Protein AF-A0A4U9W7X6-F1 (afdb_monomer)

Organism: Serratia fonticola (NCBI:txid47917)

Radius of gyration: 13.62 Å; Cα contacts (8 Å, |Δi|>4): 144; chains: 1; bounding box: 32×28×34 Å

Foldseek 3Di:
DPLVVVCVPPVCPPQLVSLLVLLLQQPVWDPPDPGSHDLVSSQVSLVVSCVSPVQELRSLQSNLVSCVVVVVPVVSLVSLVSNLVHDDDPPCNVVSVVSVVVSVVSNVVD

Solvent-accessible surface area (backbone atoms only — not comparable to full-atom values): 5840 Å² total; per-residue (Å²): 120,75,69,76,58,54,55,76,79,49,70,59,57,75,61,16,46,65,34,29,54,50,14,46,46,14,62,75,33,64,52,70,96,86,29,70,36,35,61,69,59,12,51,54,28,21,52,50,8,27,71,66,23,74,57,34,41,63,26,24,34,52,42,11,51,49,30,37,76,73,66,40,46,73,64,9,49,54,27,34,53,46,19,70,68,26,78,87,54,90,97,38,60,72,58,52,52,53,50,50,51,52,45,50,56,54,61,77,70,108

Sequence (110 aa):
MKLELAIKLDDKALDGSAYTSLGALYYQVPGWPIGFGDDKQAERLLKQALQINPTGIDPNYFYGDFLIDQGHKAQGKLYLQKALAAPARPGRELADKGRHQDIQQRLDKL

pLDDT: mean 83.26, std 15.97, range [46.94, 98.19]

Secondary structure (DSSP, 8-state):
-HHHHHTTT-TTTTTTHHHHHHHHHHHHS--TTT----HHHHHHHHHHHHHH-TT-HHHHHHHHHHHHHTT-HHHHHHHHHHHHTPPP-TT-HHHHHHHHHHHHHHHHT-

InterPro domains:
  IPR011990 Tetratricopeptide-like helical domain superfamily [G3DSA:1.25.40.10] (2-109)
  IPR011990 Tetratricopeptide-like helical domain superfamily [SSF48452] (3-85)

Structure (mmCIF, N/CA/C/O backbone):
data_AF-A0A4U9W7X6-F1
#
_entry.id   AF-A0A4U9W7X6-F1
#
loop_
_atom_site.group_PDB
_atom_site.id
_atom_site.type_symbol
_atom_site.label_atom_id
_atom_site.label_alt_id
_atom_site.label_comp_id
_atom_site.label_asym_id
_atom_site.label_entity_id
_atom_site.label_seq_id
_atom_site.pdbx_PDB_ins_code
_atom_site.Cartn_x
_atom_site.Cartn_y
_atom_site.Cartn_z
_atom_site.occupancy
_atom_site.B_iso_or_equiv
_atom_site.auth_seq_id
_atom_site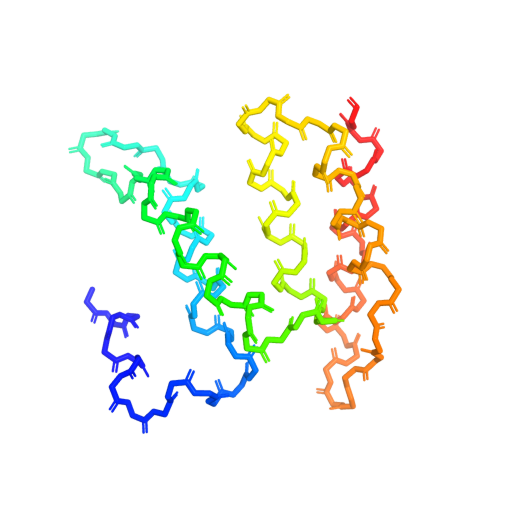.auth_comp_id
_atom_site.auth_asym_id
_atom_site.auth_atom_id
_atom_site.pdbx_PDB_model_num
ATOM 1 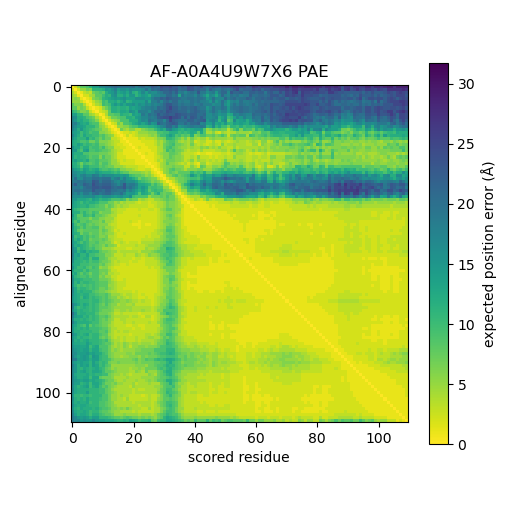N N . MET A 1 1 ? 14.659 11.338 3.128 1.00 46.94 1 MET A N 1
ATOM 2 C CA . MET A 1 1 ? 15.371 11.958 1.986 1.00 46.94 1 MET A CA 1
ATOM 3 C C . MET A 1 1 ? 15.560 11.068 0.750 1.00 46.94 1 MET A C 1
ATOM 5 O O . MET A 1 1 ? 15.623 11.637 -0.326 1.00 46.94 1 MET A O 1
ATOM 9 N N . LYS A 1 2 ? 15.656 9.722 0.809 1.00 54.00 2 LYS A N 1
ATOM 10 C CA . LYS A 1 2 ? 15.913 8.928 -0.424 1.00 54.00 2 LYS A CA 1
ATOM 11 C C . LYS A 1 2 ? 14.689 8.637 -1.315 1.00 54.00 2 LYS A C 1
ATOM 13 O O . LYS A 1 2 ? 14.875 8.512 -2.517 1.00 54.00 2 LYS A O 1
ATOM 18 N N . LEU A 1 3 ? 13.466 8.564 -0.778 1.00 51.44 3 LEU A N 1
ATOM 19 C CA . LEU A 1 3 ? 12.273 8.242 -1.585 1.00 51.44 3 LEU A CA 1
ATOM 20 C C . LEU A 1 3 ? 11.687 9.450 -2.339 1.00 51.44 3 LEU A C 1
ATOM 22 O O . LEU A 1 3 ? 11.283 9.307 -3.486 1.00 51.44 3 LEU A O 1
ATOM 26 N N . GLU A 1 4 ? 11.707 10.649 -1.752 1.00 51.97 4 GLU A N 1
ATOM 27 C CA . GLU A 1 4 ? 11.219 11.879 -2.409 1.00 51.97 4 GLU A CA 1
ATOM 28 C C . GLU A 1 4 ? 12.037 12.235 -3.664 1.00 51.97 4 GLU A C 1
ATOM 30 O O . GLU A 1 4 ? 11.516 12.805 -4.619 1.00 51.97 4 GLU A O 1
ATOM 35 N N . LEU A 1 5 ? 13.322 11.860 -3.685 1.00 48.62 5 LEU A N 1
ATOM 36 C CA . LEU A 1 5 ? 14.220 12.051 -4.827 1.00 48.62 5 LEU A CA 1
ATOM 37 C C . LEU A 1 5 ? 13.938 11.080 -5.987 1.00 48.62 5 LEU A C 1
ATOM 39 O O . LEU A 1 5 ? 14.203 11.439 -7.132 1.00 48.62 5 LEU A O 1
ATOM 43 N N . ALA A 1 6 ? 13.363 9.898 -5.727 1.00 51.41 6 ALA A N 1
ATOM 44 C CA . ALA A 1 6 ? 13.041 8.919 -6.770 1.00 51.41 6 ALA A CA 1
ATOM 45 C C . ALA A 1 6 ? 11.930 9.411 -7.718 1.00 51.41 6 ALA A C 1
ATOM 47 O O . ALA A 1 6 ? 11.933 9.064 -8.894 1.00 51.41 6 ALA A O 1
ATOM 48 N N . ILE A 1 7 ? 11.044 10.293 -7.240 1.00 51.84 7 ILE A N 1
ATOM 49 C CA . ILE A 1 7 ? 9.975 10.908 -8.045 1.00 51.84 7 ILE A CA 1
ATOM 50 C C . ILE A 1 7 ? 10.535 11.829 -9.149 1.00 51.84 7 ILE A C 1
ATOM 52 O O . ILE A 1 7 ? 9.873 12.053 -10.156 1.00 51.84 7 ILE A O 1
ATOM 56 N N . LYS A 1 8 ? 11.758 12.363 -9.002 1.00 51.19 8 LYS A N 1
ATOM 57 C CA . LYS A 1 8 ? 12.320 13.347 -9.948 1.00 51.19 8 LYS A CA 1
ATOM 58 C C . LYS A 1 8 ? 12.932 12.756 -11.223 1.00 51.19 8 LYS A C 1
ATOM 60 O O . LYS A 1 8 ? 13.244 13.534 -12.119 1.00 51.19 8 LYS A O 1
ATOM 65 N N . LEU A 1 9 ? 13.155 11.443 -11.300 1.00 50.38 9 LEU A N 1
ATOM 66 C CA . LEU A 1 9 ? 13.898 10.825 -12.409 1.00 50.38 9 LEU A CA 1
ATOM 67 C C . LEU A 1 9 ? 13.003 10.146 -13.453 1.00 50.38 9 LEU A C 1
ATOM 69 O O . LEU A 1 9 ? 13.312 10.241 -14.634 1.00 50.38 9 LEU A O 1
ATOM 73 N N . ASP A 1 10 ? 11.903 9.521 -13.035 1.00 50.25 10 ASP A N 1
ATOM 74 C CA . ASP A 1 10 ? 10.842 9.009 -13.910 1.00 50.25 10 ASP A CA 1
ATOM 75 C C . ASP A 1 10 ? 9.625 8.706 -13.023 1.00 50.25 10 ASP A C 1
ATOM 77 O O . ASP A 1 10 ? 9.623 7.760 -12.234 1.00 50.25 10 ASP A O 1
ATOM 81 N N . ASP A 1 11 ? 8.608 9.560 -13.089 1.00 51.62 11 ASP A N 1
ATOM 82 C CA . ASP A 1 11 ? 7.423 9.484 -12.236 1.00 51.62 11 ASP A CA 1
ATOM 83 C C . ASP A 1 11 ? 6.510 8.292 -12.575 1.00 51.62 11 ASP A C 1
ATOM 85 O O . ASP A 1 11 ? 5.613 7.962 -11.797 1.00 51.62 11 ASP A O 1
ATOM 89 N N . LYS A 1 12 ? 6.751 7.610 -13.699 1.00 52.50 12 LYS A N 1
ATOM 90 C CA . LYS A 1 12 ? 6.024 6.406 -14.121 1.00 52.50 12 LYS A CA 1
ATOM 91 C C . LYS A 1 12 ? 6.876 5.147 -14.087 1.00 52.50 12 LYS A C 1
ATOM 93 O O . LYS A 1 12 ? 6.314 4.057 -14.219 1.00 52.50 12 LYS A O 1
ATOM 98 N N . ALA A 1 13 ? 8.189 5.262 -13.880 1.00 55.34 13 ALA A N 1
ATOM 99 C CA . ALA A 1 13 ? 9.054 4.100 -13.743 1.00 55.34 13 ALA A CA 1
ATOM 100 C C . ALA A 1 13 ? 8.505 3.147 -12.676 1.00 55.34 13 ALA A C 1
ATOM 102 O O . ALA A 1 13 ? 8.113 3.550 -11.576 1.00 55.34 13 ALA A O 1
ATOM 103 N N . LEU A 1 14 ? 8.490 1.856 -13.019 1.00 61.81 14 LEU A N 1
ATOM 104 C CA . LEU A 1 14 ? 8.015 0.776 -12.153 1.00 61.81 14 LEU A CA 1
ATOM 105 C C . LEU A 1 14 ? 6.537 0.938 -11.733 1.00 61.81 14 LEU A C 1
ATOM 107 O O . LEU A 1 14 ? 6.199 0.682 -10.575 1.00 61.81 14 LEU A O 1
ATOM 111 N N . ASP A 1 15 ? 5.676 1.391 -12.649 1.00 66.81 15 ASP A N 1
ATOM 112 C CA . ASP A 1 15 ? 4.211 1.415 -12.517 1.00 66.81 15 ASP A CA 1
ATOM 113 C C . ASP A 1 15 ? 3.686 2.104 -11.242 1.00 66.81 15 ASP A C 1
ATOM 115 O O . ASP A 1 15 ? 2.792 1.601 -10.556 1.00 66.81 15 ASP A O 1
ATOM 119 N N . GLY A 1 16 ? 4.268 3.252 -10.878 1.00 71.75 16 GLY A N 1
ATOM 120 C CA . GLY A 1 16 ? 3.843 4.025 -9.703 1.00 71.75 16 GLY A CA 1
ATOM 121 C C . GLY A 1 16 ? 4.278 3.428 -8.355 1.00 71.75 16 GLY A C 1
ATOM 122 O O . GLY A 1 16 ? 3.786 3.834 -7.296 1.00 71.75 16 GLY A O 1
ATOM 123 N N . SER A 1 17 ? 5.217 2.479 -8.355 1.00 73.50 17 SER A N 1
ATOM 124 C CA . SER A 1 17 ? 5.733 1.840 -7.132 1.00 73.50 17 SER A CA 1
ATOM 125 C C . SER A 1 17 ? 6.376 2.816 -6.137 1.00 73.50 17 SER A C 1
ATOM 127 O O . SER A 1 17 ? 6.277 2.597 -4.927 1.00 73.50 17 SER A O 1
ATOM 129 N N . ALA A 1 18 ? 6.976 3.915 -6.613 1.00 76.94 18 ALA A N 1
ATOM 130 C CA . ALA A 1 18 ? 7.529 4.966 -5.755 1.00 76.94 18 ALA A CA 1
ATOM 131 C C . ALA A 1 18 ? 6.431 5.656 -4.929 1.00 76.94 18 ALA A C 1
ATOM 133 O O . ALA A 1 18 ? 6.561 5.784 -3.711 1.00 76.94 18 ALA A O 1
ATOM 134 N N . TYR A 1 19 ? 5.318 6.019 -5.575 1.00 77.94 19 TYR A N 1
ATOM 135 C CA . TYR A 1 19 ? 4.146 6.593 -4.909 1.00 77.94 19 TYR A CA 1
ATOM 136 C C . TYR A 1 19 ? 3.495 5.600 -3.950 1.00 77.94 19 TYR A C 1
ATOM 138 O O . TYR A 1 19 ? 3.129 5.973 -2.841 1.00 77.94 19 TYR A O 1
ATOM 146 N N . THR A 1 20 ? 3.420 4.328 -4.343 1.00 78.19 20 THR A N 1
ATOM 147 C CA . THR A 1 20 ? 2.876 3.260 -3.495 1.00 78.19 20 THR A CA 1
ATOM 148 C C . THR A 1 20 ? 3.695 3.082 -2.214 1.00 78.19 20 THR A C 1
ATOM 150 O O . THR A 1 20 ? 3.143 3.077 -1.118 1.00 78.19 20 THR A O 1
ATOM 153 N N . SER A 1 21 ? 5.021 2.988 -2.345 1.00 80.06 21 SER A N 1
ATOM 154 C CA . SER A 1 21 ? 5.931 2.785 -1.210 1.00 80.06 21 SER A CA 1
ATOM 155 C C . SER A 1 21 ? 5.951 3.990 -0.269 1.00 80.06 21 SER A C 1
ATOM 157 O O . SER A 1 21 ? 5.960 3.819 0.947 1.00 80.06 21 SER A O 1
ATOM 159 N N . LEU A 1 22 ? 5.935 5.212 -0.817 1.00 80.12 22 LEU A N 1
ATOM 160 C CA . LEU A 1 22 ? 5.823 6.432 -0.017 1.00 80.12 22 LEU A CA 1
ATOM 16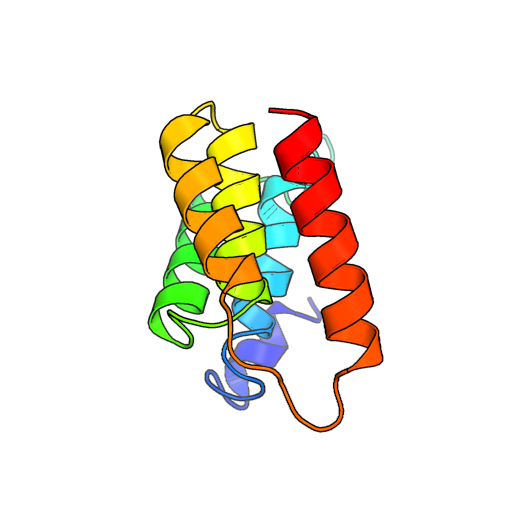1 C C . LEU A 1 22 ? 4.475 6.501 0.698 1.00 80.12 22 LEU A C 1
ATOM 163 O O . LEU A 1 22 ? 4.450 6.714 1.904 1.00 80.12 22 LEU A O 1
ATOM 167 N N . GLY A 1 23 ? 3.371 6.277 -0.017 1.00 79.06 23 GLY A N 1
ATOM 168 C CA . GLY A 1 23 ? 2.030 6.277 0.561 1.00 79.06 23 GLY A CA 1
ATOM 169 C C . GLY A 1 23 ? 1.902 5.292 1.722 1.00 79.06 23 GLY A C 1
ATOM 170 O O . GLY A 1 23 ? 1.421 5.676 2.782 1.00 79.06 23 GLY A O 1
ATOM 171 N N . ALA A 1 24 ? 2.424 4.072 1.556 1.00 80.88 24 ALA A N 1
ATOM 172 C CA . ALA A 1 24 ? 2.489 3.065 2.614 1.00 80.88 24 ALA A CA 1
ATOM 173 C C . ALA A 1 24 ? 3.257 3.545 3.852 1.00 80.88 24 ALA A C 1
ATOM 175 O O . ALA A 1 24 ? 2.766 3.431 4.973 1.00 80.88 24 ALA A O 1
ATOM 176 N N . LEU A 1 25 ? 4.430 4.149 3.650 1.00 82.25 25 LEU A N 1
ATOM 177 C CA . LEU A 1 25 ? 5.237 4.688 4.742 1.00 82.25 25 LEU A CA 1
ATOM 178 C C . LEU A 1 25 ? 4.483 5.764 5.542 1.00 82.25 25 LEU A C 1
ATOM 180 O O . LEU A 1 25 ? 4.595 5.792 6.766 1.00 82.25 25 LEU A O 1
ATOM 184 N N . TYR A 1 26 ? 3.711 6.618 4.863 1.00 80.44 26 TYR A N 1
ATOM 185 C CA . TYR A 1 26 ? 2.976 7.709 5.503 1.00 80.44 26 TYR A CA 1
ATOM 186 C C . TYR A 1 26 ? 1.805 7.249 6.383 1.00 80.44 26 TYR A C 1
ATOM 188 O O . TYR A 1 26 ? 1.484 7.977 7.312 1.00 80.44 26 TYR A O 1
ATOM 196 N N . TYR A 1 27 ? 1.170 6.092 6.145 1.00 76.88 27 TYR A N 1
ATOM 197 C CA . TYR A 1 27 ? 0.073 5.618 7.019 1.00 76.88 27 TYR A CA 1
ATOM 198 C C . TYR A 1 27 ? 0.488 4.506 7.993 1.00 76.88 27 TYR A C 1
ATOM 200 O O . TYR A 1 27 ? -0.160 4.308 9.015 1.00 76.88 27 TYR A O 1
ATOM 208 N N . GLN A 1 28 ? 1.577 3.780 7.712 1.00 78.19 28 GLN A N 1
ATOM 209 C CA . GLN A 1 28 ? 2.028 2.670 8.563 1.00 78.19 28 GLN A CA 1
ATOM 210 C C . GLN A 1 28 ? 2.950 3.110 9.713 1.00 78.19 28 GLN A C 1
ATOM 212 O O . GLN A 1 28 ? 3.159 2.345 10.656 1.00 78.19 28 GLN A O 1
ATOM 217 N N . VAL A 1 29 ? 3.521 4.320 9.660 1.00 75.56 29 VAL A N 1
ATOM 218 C CA . VAL A 1 29 ? 4.429 4.832 10.700 1.00 75.56 29 VAL A CA 1
ATOM 219 C C . VAL A 1 29 ? 3.676 5.761 11.666 1.00 75.56 29 VAL A C 1
ATOM 221 O O . VAL A 1 29 ? 3.112 6.759 11.218 1.00 75.56 29 VAL A O 1
ATOM 224 N N . PRO A 1 30 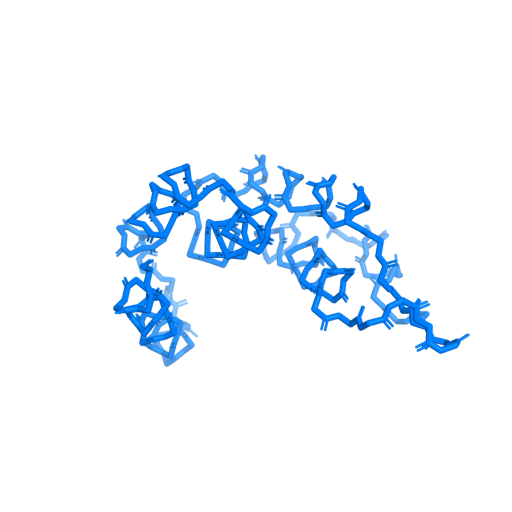? 3.698 5.509 12.992 1.00 58.97 30 PRO A N 1
ATOM 225 C CA . PRO A 1 30 ? 3.038 6.378 13.965 1.00 58.97 30 PRO A CA 1
ATOM 226 C C . PRO A 1 30 ? 3.648 7.783 13.963 1.00 58.97 30 PRO A C 1
ATOM 228 O O . PRO A 1 30 ? 4.864 7.922 14.032 1.00 58.97 30 PRO A O 1
ATOM 231 N N . GLY A 1 31 ? 2.801 8.819 13.913 1.00 59.19 31 GLY A N 1
ATOM 232 C CA . GLY A 1 31 ? 3.173 10.232 13.719 1.00 59.19 31 GLY A CA 1
ATOM 233 C C . GLY A 1 31 ? 3.952 10.931 14.851 1.00 59.19 31 GLY A C 1
ATOM 234 O O . GLY A 1 31 ? 4.369 12.070 14.672 1.00 59.19 31 GLY A O 1
ATOM 235 N N . TRP A 1 32 ? 4.193 10.296 16.004 1.00 52.47 32 TRP A N 1
ATOM 236 C CA . TRP A 1 32 ? 4.844 10.928 17.168 1.00 52.47 32 TRP A CA 1
ATOM 237 C C . TRP A 1 32 ? 5.913 10.021 17.806 1.00 52.47 32 TRP A C 1
ATOM 239 O O . TRP A 1 32 ? 5.699 8.810 17.862 1.00 52.47 32 TRP A O 1
ATOM 249 N N . PRO A 1 33 ? 7.037 10.558 18.339 1.00 53.84 33 PRO A N 1
ATOM 250 C CA . PRO A 1 33 ? 7.469 11.966 18.343 1.00 53.84 33 PRO A CA 1
ATOM 251 C C . PRO A 1 33 ? 8.276 12.371 17.099 1.00 53.84 33 PRO A C 1
ATOM 253 O O . PRO A 1 33 ? 8.486 13.555 16.860 1.00 53.84 33 PRO A O 1
ATOM 256 N N . ILE A 1 34 ? 8.721 11.397 16.302 1.00 56.94 34 ILE A N 1
ATOM 257 C CA . ILE A 1 34 ? 9.423 11.587 15.025 1.00 56.94 34 ILE A CA 1
ATOM 258 C C . ILE A 1 34 ? 8.815 10.583 14.044 1.00 56.94 34 ILE A C 1
ATOM 260 O O . ILE A 1 34 ? 9.408 9.558 13.716 1.00 56.94 34 ILE A O 1
ATOM 264 N N . GLY A 1 35 ? 7.563 10.821 13.675 1.00 56.97 35 GLY A N 1
ATOM 265 C CA . GLY A 1 35 ? 6.803 9.931 12.815 1.00 56.97 35 GLY A CA 1
ATOM 266 C C . GLY A 1 35 ? 6.544 10.552 11.462 1.00 56.97 35 GLY A C 1
ATOM 267 O O . GLY A 1 35 ? 6.051 11.671 11.391 1.00 56.97 35 GLY A O 1
ATOM 268 N N . PHE A 1 36 ? 6.798 9.811 10.388 1.00 59.06 36 PHE A N 1
ATOM 269 C CA . PHE A 1 36 ? 6.369 10.180 9.035 1.00 59.06 36 PHE A CA 1
ATOM 270 C C . PHE A 1 36 ? 4.850 9.996 8.828 1.00 59.06 36 PHE A C 1
ATOM 272 O O . PHE A 1 36 ? 4.406 9.977 7.692 1.00 59.06 36 PHE A O 1
ATOM 279 N N . GLY A 1 37 ? 4.061 9.842 9.897 1.00 67.56 37 GLY A N 1
ATOM 280 C CA . GLY A 1 37 ? 2.622 9.594 9.842 1.00 67.56 37 GLY A CA 1
ATOM 281 C C . GLY A 1 37 ? 1.827 10.806 9.350 1.00 67.56 37 GLY A C 1
ATOM 282 O O . GLY A 1 37 ? 1.715 11.786 10.084 1.00 67.56 37 GLY A O 1
ATOM 283 N N . ASP A 1 38 ? 1.261 10.743 8.145 1.00 82.56 38 ASP A N 1
ATOM 284 C CA . ASP A 1 38 ? 0.329 11.743 7.602 1.00 82.56 38 ASP A CA 1
ATOM 285 C C . ASP A 1 38 ? -0.663 11.064 6.648 1.00 82.56 38 ASP A C 1
ATOM 287 O O . ASP A 1 38 ? -0.385 10.863 5.462 1.00 82.56 38 ASP A O 1
ATOM 291 N N . ASP A 1 39 ? -1.850 10.742 7.163 1.00 83.94 39 ASP A N 1
ATOM 292 C CA . ASP A 1 39 ? -2.901 10.051 6.408 1.00 83.94 39 ASP A CA 1
ATOM 293 C C . ASP A 1 39 ? -3.364 10.829 5.170 1.00 83.94 39 ASP A C 1
ATOM 295 O O . ASP A 1 39 ? -3.746 10.227 4.164 1.00 83.94 39 ASP A O 1
ATOM 299 N N . LYS A 1 40 ? -3.291 12.168 5.187 1.00 87.31 40 LYS A N 1
ATOM 300 C CA . LYS A 1 40 ? -3.668 12.980 4.020 1.00 87.31 40 LYS A CA 1
ATOM 301 C C . LYS A 1 40 ? -2.635 12.838 2.912 1.00 87.31 40 LYS A C 1
ATOM 303 O O . LYS A 1 40 ? -2.998 12.741 1.736 1.00 87.31 40 LYS A O 1
ATOM 308 N N . GLN A 1 41 ? -1.353 12.822 3.270 1.00 87.44 41 GLN A N 1
ATOM 309 C CA . GLN A 1 41 ? -0.289 12.576 2.298 1.00 87.44 41 GLN A CA 1
ATOM 310 C C . GLN A 1 41 ? -0.302 11.130 1.813 1.00 87.44 41 GLN A C 1
ATOM 312 O O . GLN A 1 41 ? -0.173 10.905 0.607 1.00 87.44 41 GLN A O 1
ATOM 317 N N . ALA A 1 42 ? -0.542 10.166 2.707 1.00 90.00 42 ALA A N 1
ATOM 318 C CA . ALA A 1 42 ? -0.728 8.768 2.340 1.00 90.00 42 ALA A CA 1
ATOM 319 C C . ALA A 1 42 ? -1.838 8.618 1.296 1.00 90.00 42 ALA A C 1
ATOM 321 O O . ALA A 1 42 ? -1.598 8.081 0.215 1.00 90.00 42 ALA A O 1
ATOM 322 N N . GLU A 1 43 ? -3.025 9.174 1.560 1.00 92.62 43 GLU A N 1
ATOM 323 C CA . GLU A 1 43 ? -4.153 9.096 0.635 1.00 92.62 43 GLU A CA 1
ATOM 324 C C . GLU A 1 43 ? -3.814 9.702 -0.731 1.00 92.62 43 GLU A C 1
ATOM 326 O O . GLU A 1 43 ? -4.087 9.092 -1.769 1.00 92.62 43 GLU A O 1
ATOM 331 N N . ARG A 1 44 ? -3.198 10.890 -0.749 1.00 91.94 44 ARG A N 1
ATOM 332 C CA . ARG A 1 44 ? -2.804 11.569 -1.989 1.00 91.94 44 ARG A CA 1
ATOM 333 C C . ARG A 1 44 ? -1.855 10.704 -2.820 1.00 91.94 44 ARG A C 1
ATOM 335 O O . ARG A 1 44 ? -2.071 10.544 -4.022 1.00 91.94 44 ARG A O 1
ATOM 342 N N . LEU A 1 45 ? -0.819 10.154 -2.194 1.00 90.38 45 LEU A N 1
ATOM 343 C CA . LEU A 1 45 ? 0.201 9.352 -2.869 1.00 90.38 45 LEU A CA 1
ATOM 344 C C . LEU A 1 45 ? -0.363 8.014 -3.358 1.00 90.38 45 LEU A C 1
ATOM 346 O O . LEU A 1 45 ? -0.111 7.623 -4.496 1.00 90.38 45 LEU A O 1
ATOM 350 N N . LEU A 1 46 ? -1.186 7.344 -2.549 1.00 92.88 46 LEU A N 1
ATOM 351 C CA . LEU A 1 46 ? -1.830 6.084 -2.927 1.00 92.88 46 LEU A CA 1
ATOM 352 C C . LEU A 1 46 ? -2.834 6.276 -4.072 1.00 92.88 46 LEU A C 1
ATOM 354 O O . LEU A 1 46 ? -2.854 5.482 -5.013 1.00 92.88 46 LEU A O 1
ATOM 358 N N . LYS A 1 47 ? -3.616 7.363 -4.062 1.00 93.88 47 LYS A N 1
ATOM 359 C CA . LYS A 1 47 ? -4.488 7.715 -5.195 1.00 93.88 47 LYS A CA 1
ATOM 360 C C . LYS A 1 47 ? -3.687 8.002 -6.461 1.00 93.88 47 LYS A C 1
ATOM 362 O O . LYS A 1 47 ? -4.104 7.590 -7.539 1.00 93.88 47 LYS A O 1
ATOM 367 N N . GLN A 1 48 ? -2.539 8.666 -6.347 1.00 90.38 48 GLN A N 1
ATOM 368 C CA . GLN A 1 48 ? -1.666 8.907 -7.493 1.00 90.38 48 GLN A CA 1
ATOM 369 C C . GLN A 1 48 ? -1.078 7.596 -8.045 1.00 90.38 48 GLN A C 1
ATOM 371 O O . GLN A 1 48 ? -1.073 7.394 -9.258 1.00 90.38 48 GLN A O 1
ATOM 376 N N . ALA A 1 49 ? -0.673 6.664 -7.178 1.00 89.62 49 ALA A N 1
ATOM 377 C CA . ALA A 1 49 ? -0.251 5.327 -7.596 1.00 89.62 49 ALA A CA 1
ATOM 378 C C . ALA A 1 49 ? -1.365 4.573 -8.344 1.00 89.62 49 ALA A C 1
ATOM 380 O O . ALA A 1 49 ? -1.108 3.964 -9.381 1.00 89.62 49 ALA A O 1
ATOM 381 N N . LEU A 1 50 ? -2.610 4.665 -7.866 1.00 93.06 50 LEU A N 1
ATOM 382 C CA . LEU A 1 50 ? -3.775 4.085 -8.540 1.00 93.06 50 LEU A CA 1
ATOM 383 C C . LEU A 1 50 ? -4.081 4.735 -9.890 1.00 93.06 50 LEU A C 1
ATOM 385 O O . LEU A 1 50 ? -4.532 4.048 -10.798 1.00 93.06 50 LEU A O 1
ATOM 389 N N . GLN A 1 51 ? -3.858 6.039 -10.045 1.00 92.50 51 GLN A N 1
ATOM 390 C CA . GLN A 1 51 ? -4.022 6.700 -11.343 1.00 92.50 51 GLN A CA 1
ATOM 391 C C . GLN A 1 51 ? -3.001 6.197 -12.369 1.00 92.50 51 GLN A C 1
ATOM 393 O O . GLN A 1 51 ? -3.333 6.072 -13.544 1.00 92.50 51 GLN A O 1
ATOM 398 N N . ILE A 1 52 ? -1.776 5.898 -11.927 1.00 88.00 52 ILE A N 1
ATOM 399 C CA . ILE A 1 52 ? -0.706 5.381 -12.789 1.00 88.00 52 ILE A CA 1
ATOM 400 C C . ILE A 1 52 ? -0.949 3.910 -13.135 1.00 88.00 52 ILE A C 1
ATOM 402 O O . ILE A 1 52 ? -0.825 3.530 -14.296 1.00 88.00 52 ILE A O 1
ATOM 406 N N . ASN A 1 53 ? -1.314 3.088 -12.147 1.00 89.88 53 ASN A N 1
ATOM 407 C CA . ASN A 1 53 ? -1.544 1.659 -12.330 1.00 89.88 53 ASN A CA 1
ATOM 408 C C . ASN A 1 53 ? -2.854 1.206 -11.648 1.00 89.88 53 ASN A C 1
ATOM 410 O O . ASN A 1 53 ? -2.832 0.619 -10.559 1.00 89.88 53 ASN A O 1
ATOM 414 N N . PRO A 1 54 ? -4.014 1.455 -12.288 1.00 94.50 54 PRO A N 1
ATOM 415 C CA . PRO A 1 54 ? -5.333 1.219 -11.691 1.00 94.50 54 PRO A CA 1
ATOM 416 C C . PRO A 1 54 ? -5.661 -0.260 -11.490 1.00 94.50 54 PRO A C 1
ATOM 418 O O . PRO A 1 54 ? -6.530 -0.596 -10.685 1.00 94.50 54 PRO A O 1
ATOM 421 N N . THR A 1 55 ? -4.973 -1.152 -12.199 1.00 93.88 55 THR A N 1
ATOM 422 C CA . THR A 1 55 ? -5.165 -2.607 -12.136 1.00 93.88 55 THR A CA 1
ATOM 423 C C . THR A 1 55 ? -4.012 -3.322 -11.434 1.00 93.88 55 THR A C 1
ATOM 425 O O . THR A 1 55 ? -3.988 -4.546 -11.400 1.00 93.88 55 THR A O 1
ATOM 428 N N . GLY A 1 56 ? -3.038 -2.584 -10.898 1.00 93.06 56 GLY A N 1
ATOM 429 C CA . GLY A 1 56 ? -1.834 -3.150 -10.302 1.00 93.06 56 GLY A CA 1
ATOM 430 C C . GLY A 1 56 ? -2.074 -3.744 -8.921 1.00 93.06 56 GLY A C 1
ATOM 431 O O . GLY A 1 56 ? -2.866 -3.215 -8.139 1.00 93.06 56 GLY A O 1
ATOM 432 N N . ILE A 1 57 ? -1.327 -4.799 -8.598 1.00 94.75 57 ILE A N 1
ATOM 433 C CA . ILE A 1 57 ? -1.415 -5.485 -7.305 1.00 94.75 57 ILE A CA 1
ATOM 434 C C . ILE A 1 57 ? -1.048 -4.564 -6.130 1.00 94.75 57 ILE A C 1
ATOM 436 O O . ILE A 1 57 ? -1.819 -4.447 -5.182 1.00 94.75 57 ILE A O 1
ATOM 440 N N . ASP A 1 58 ? 0.088 -3.860 -6.205 1.00 92.81 58 ASP A N 1
ATOM 441 C CA . ASP A 1 58 ? 0.585 -3.048 -5.090 1.00 92.81 58 ASP A CA 1
ATOM 442 C C . ASP A 1 58 ? -0.300 -1.802 -4.841 1.00 92.81 58 ASP A C 1
ATOM 444 O O . ASP A 1 58 ? -0.773 -1.651 -3.715 1.00 92.81 58 ASP A O 1
ATOM 448 N N . PRO A 1 59 ? -0.630 -0.945 -5.834 1.00 94.06 59 PRO A N 1
ATOM 449 C CA . PRO A 1 59 ? -1.467 0.237 -5.590 1.00 94.06 59 PRO A CA 1
ATOM 450 C C . PRO A 1 59 ? -2.856 -0.101 -5.034 1.00 94.06 59 PRO A C 1
ATOM 452 O O . PRO A 1 59 ? -3.343 0.575 -4.128 1.00 94.06 59 PRO A O 1
ATOM 455 N N . ASN A 1 60 ? -3.486 -1.168 -5.543 1.00 97.44 60 ASN A N 1
ATOM 456 C CA . ASN A 1 60 ? -4.786 -1.615 -5.046 1.00 97.44 60 ASN A CA 1
ATOM 457 C C . ASN A 1 60 ? -4.682 -2.228 -3.644 1.00 97.44 60 ASN A C 1
ATOM 459 O O . ASN A 1 60 ? -5.542 -1.951 -2.809 1.00 97.44 60 ASN A O 1
ATOM 463 N N . TYR A 1 61 ? -3.630 -3.003 -3.353 1.00 96.69 61 TYR A N 1
ATOM 464 C CA . TYR A 1 61 ? -3.410 -3.543 -2.012 1.00 96.69 61 TYR A CA 1
ATOM 465 C C . TYR A 1 61 ? -3.244 -2.425 -0.984 1.00 96.69 61 TYR A C 1
ATOM 467 O O . TYR A 1 61 ? -4.029 -2.350 -0.045 1.00 96.69 61 TYR A O 1
ATOM 475 N N . PHE A 1 62 ? -2.276 -1.527 -1.184 1.00 95.81 62 PHE A N 1
ATOM 476 C CA . PHE A 1 62 ? -1.954 -0.499 -0.194 1.00 95.81 62 PHE A CA 1
ATOM 477 C C . PHE A 1 62 ? -3.066 0.540 -0.033 1.00 95.81 62 PHE A C 1
ATOM 479 O O . PHE A 1 62 ? -3.314 0.988 1.081 1.00 95.81 62 PHE A O 1
ATOM 486 N N . TYR A 1 63 ? -3.791 0.897 -1.099 1.00 97.19 63 TYR A N 1
ATOM 487 C CA . TYR A 1 63 ? -4.960 1.765 -0.943 1.00 97.19 63 TYR A CA 1
ATOM 488 C C . TYR A 1 63 ? -6.122 1.058 -0.235 1.00 97.19 63 TYR A C 1
ATOM 490 O O . TYR A 1 63 ? -6.804 1.666 0.587 1.00 97.19 63 TYR A O 1
ATOM 498 N N . GLY A 1 64 ? -6.341 -0.231 -0.516 1.00 97.25 64 GLY A N 1
ATOM 499 C CA . GLY A 1 64 ? -7.342 -1.029 0.188 1.00 97.25 64 GLY A CA 1
ATOM 500 C C . GLY A 1 64 ? -7.026 -1.174 1.675 1.00 97.25 64 GLY A C 1
ATOM 501 O O . GLY A 1 64 ? -7.903 -0.986 2.514 1.00 97.25 64 GLY A O 1
ATOM 502 N N . ASP A 1 65 ? -5.764 -1.446 1.991 1.00 96.19 65 ASP A N 1
ATOM 503 C CA . ASP A 1 65 ? -5.223 -1.538 3.343 1.00 96.19 65 ASP A CA 1
ATOM 504 C C . ASP A 1 65 ? -5.397 -0.215 4.107 1.00 96.19 65 ASP A C 1
ATOM 506 O O . ASP A 1 65 ? -6.028 -0.213 5.167 1.00 96.19 65 ASP A O 1
ATOM 510 N N . PHE A 1 66 ? -4.984 0.905 3.500 1.00 95.38 66 PHE A N 1
ATOM 511 C CA . PHE A 1 66 ? -5.190 2.262 4.013 1.00 95.38 66 PHE A CA 1
ATOM 512 C C . PHE A 1 66 ? -6.666 2.552 4.311 1.00 95.38 66 PHE A C 1
ATOM 514 O O . PHE A 1 66 ? -7.005 2.985 5.407 1.00 95.38 66 PHE A O 1
ATOM 521 N N . LEU A 1 67 ? -7.575 2.267 3.373 1.00 96.44 67 LEU A N 1
ATOM 522 C CA . LEU A 1 67 ? -9.010 2.486 3.581 1.00 96.44 67 LEU A CA 1
AT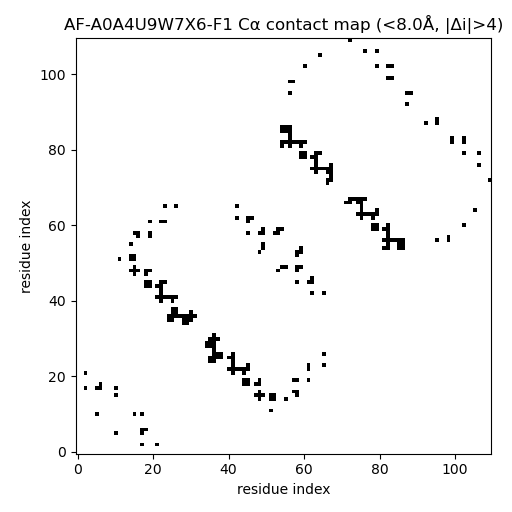OM 523 C C . LEU A 1 67 ? -9.550 1.705 4.783 1.00 96.44 67 LEU A C 1
ATOM 525 O O . LEU A 1 67 ? -10.403 2.214 5.505 1.00 96.44 67 LEU A O 1
ATOM 529 N N . ILE A 1 68 ? -9.070 0.481 5.003 1.00 95.56 68 ILE A N 1
ATOM 530 C CA . ILE A 1 68 ? -9.468 -0.336 6.156 1.00 95.56 68 ILE A CA 1
ATOM 531 C C . ILE A 1 68 ? -8.970 0.293 7.459 1.00 95.56 68 ILE A C 1
ATOM 533 O O . ILE A 1 68 ? -9.755 0.370 8.403 1.00 95.56 68 ILE A O 1
ATOM 537 N N . ASP A 1 69 ? -7.724 0.776 7.497 1.00 91.50 69 ASP A N 1
ATOM 538 C CA . ASP A 1 69 ? -7.160 1.459 8.672 1.00 91.50 69 ASP A CA 1
ATOM 539 C C . ASP A 1 69 ? -7.921 2.753 8.993 1.00 91.50 69 ASP A C 1
ATOM 541 O O . ASP A 1 69 ? -8.151 3.068 10.158 1.00 91.50 69 ASP A O 1
ATOM 545 N N . GLN A 1 70 ? -8.416 3.449 7.967 1.00 92.94 70 GLN A N 1
ATOM 546 C CA . GLN A 1 70 ? -9.270 4.633 8.107 1.00 92.94 70 GLN A CA 1
ATOM 547 C C . GLN A 1 70 ? -10.745 4.299 8.431 1.00 92.94 70 GLN A C 1
ATOM 549 O O . GLN A 1 70 ? -11.594 5.186 8.486 1.00 92.94 70 GLN A O 1
ATOM 554 N N . GLY A 1 71 ? -11.090 3.021 8.627 1.00 94.62 71 GLY A N 1
ATOM 555 C CA . GLY A 1 71 ? -12.442 2.570 8.982 1.00 94.62 71 GLY A CA 1
ATOM 556 C C . GLY A 1 71 ? -13.383 2.318 7.796 1.00 94.62 71 GLY A C 1
ATOM 557 O O . GLY A 1 71 ? -14.491 1.809 7.976 1.00 94.62 71 GLY A O 1
ATOM 558 N N . HIS A 1 72 ? -12.949 2.571 6.562 1.00 96.81 72 HIS A N 1
ATOM 559 C CA . HIS A 1 72 ? -13.708 2.325 5.331 1.00 96.81 72 HIS A CA 1
ATOM 560 C C . HIS A 1 72 ? -13.601 0.864 4.857 1.00 96.81 72 HIS A C 1
ATOM 562 O O . HIS A 1 72 ? -13.288 0.583 3.696 1.00 96.81 72 HIS A O 1
ATOM 568 N N . LYS A 1 73 ? -13.907 -0.091 5.748 1.00 96.38 73 LYS A N 1
ATOM 569 C CA . LYS A 1 73 ? -13.725 -1.539 5.521 1.00 96.38 73 LYS A CA 1
ATOM 570 C C . LYS A 1 73 ? -14.329 -2.052 4.210 1.00 96.38 73 LYS A C 1
ATOM 572 O O . LYS A 1 73 ? -13.675 -2.789 3.477 1.00 96.38 73 LYS A O 1
ATOM 577 N N . ALA A 1 74 ? -15.568 -1.661 3.902 1.00 97.12 74 ALA A N 1
ATOM 578 C CA . ALA A 1 74 ? -16.266 -2.124 2.701 1.00 97.12 74 ALA A CA 1
ATOM 579 C C . ALA A 1 74 ? -15.555 -1.676 1.416 1.00 97.12 74 ALA A C 1
ATOM 581 O O . ALA A 1 74 ? -15.352 -2.480 0.509 1.00 97.12 74 ALA A O 1
ATOM 582 N N . GLN A 1 75 ? -15.129 -0.413 1.359 1.00 97.19 75 GLN A N 1
ATOM 583 C CA . GLN A 1 75 ? -14.400 0.115 0.212 1.00 97.19 75 GLN A CA 1
ATOM 584 C C . GLN A 1 75 ? -13.014 -0.523 0.113 1.00 97.19 75 GLN A C 1
ATOM 586 O O . GLN A 1 75 ? -12.620 -0.954 -0.967 1.00 97.19 75 GLN A O 1
ATOM 591 N N . GLY A 1 76 ? -12.304 -0.653 1.235 1.00 98.00 76 GLY A N 1
ATOM 592 C CA . GLY A 1 76 ? -10.990 -1.284 1.255 1.00 98.00 76 GLY A CA 1
ATOM 593 C C . GLY A 1 76 ? -11.018 -2.735 0.775 1.00 98.00 76 GLY A C 1
ATOM 594 O O . GLY A 1 76 ? -10.197 -3.117 -0.058 1.00 98.00 76 GLY A O 1
ATOM 595 N N . LYS A 1 77 ? -12.038 -3.512 1.169 1.00 98.00 77 LYS A N 1
ATOM 596 C CA . LYS A 1 77 ? -12.266 -4.874 0.658 1.00 98.00 77 LYS A CA 1
ATOM 597 C C . LYS A 1 77 ? -12.355 -4.923 -0.870 1.00 98.00 77 LYS A C 1
ATOM 599 O O . LYS A 1 77 ? -11.762 -5.812 -1.475 1.00 98.00 77 LYS A O 1
ATOM 604 N N . LEU A 1 78 ? -13.055 -3.975 -1.498 1.00 98.06 78 LEU A N 1
ATOM 605 C CA . LEU A 1 78 ? -13.173 -3.922 -2.961 1.00 98.06 78 LEU A CA 1
ATOM 606 C C . LEU A 1 78 ? -11.809 -3.717 -3.633 1.00 98.06 78 LEU A C 1
ATOM 608 O O . LEU A 1 78 ? -11.527 -4.337 -4.656 1.00 98.06 78 LEU A O 1
ATOM 612 N N . TYR A 1 79 ? -10.948 -2.876 -3.060 1.00 98.19 79 TYR A N 1
ATOM 613 C CA . TYR A 1 79 ? -9.595 -2.664 -3.579 1.00 98.19 79 TYR A CA 1
ATOM 614 C C . TYR A 1 79 ? -8.686 -3.878 -3.351 1.00 98.19 79 TYR A C 1
ATOM 616 O O . TYR A 1 79 ? -7.963 -4.268 -4.264 1.00 98.19 79 TYR A O 1
ATOM 624 N N . LEU A 1 80 ? -8.788 -4.559 -2.208 1.00 97.75 80 LEU A N 1
ATOM 625 C CA . LEU A 1 80 ? -8.078 -5.824 -1.983 1.00 97.75 80 LEU A CA 1
ATOM 626 C C . LEU A 1 80 ? -8.497 -6.913 -2.984 1.00 97.75 80 LEU A C 1
ATOM 628 O O . LEU A 1 80 ? -7.654 -7.627 -3.520 1.00 97.75 80 LEU A O 1
ATOM 632 N N . GLN A 1 81 ? -9.788 -7.003 -3.307 1.00 97.62 81 GLN A N 1
ATOM 633 C CA . GLN A 1 81 ? -10.280 -7.923 -4.337 1.00 97.62 81 GLN A CA 1
ATOM 634 C C . GLN A 1 81 ? -9.755 -7.567 -5.734 1.00 97.62 81 GLN A C 1
ATOM 636 O O . GLN A 1 81 ? -9.391 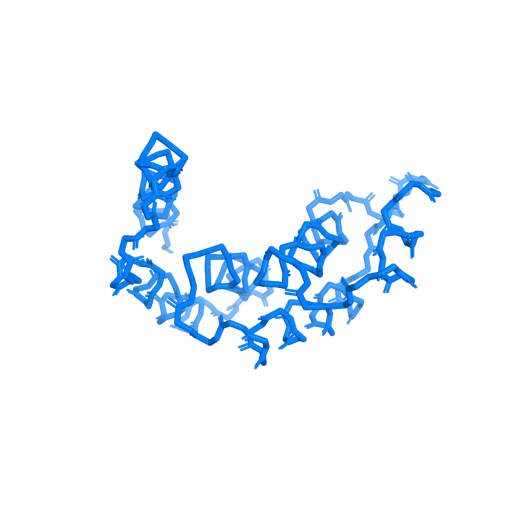-8.463 -6.493 1.00 97.62 81 GLN A O 1
ATOM 641 N N . LYS A 1 82 ? -9.652 -6.273 -6.069 1.00 97.44 82 LYS A N 1
ATOM 642 C CA . LYS A 1 82 ? -8.993 -5.830 -7.309 1.00 97.44 82 LYS A CA 1
ATOM 643 C C . LYS A 1 82 ? -7.519 -6.222 -7.342 1.00 97.44 82 LYS A C 1
ATOM 645 O O . LYS A 1 82 ? -7.042 -6.640 -8.388 1.00 97.44 82 LYS A O 1
ATOM 650 N N . ALA A 1 83 ? -6.821 -6.121 -6.211 1.00 96.56 83 ALA A N 1
ATOM 651 C CA . ALA A 1 83 ? -5.423 -6.522 -6.110 1.00 96.56 83 ALA A CA 1
ATOM 652 C C . ALA A 1 83 ? -5.234 -8.031 -6.354 1.00 96.56 83 ALA A C 1
ATOM 654 O O . ALA A 1 83 ? -4.308 -8.403 -7.063 1.00 96.56 83 ALA A O 1
ATOM 655 N N . LEU A 1 84 ? -6.133 -8.890 -5.852 1.00 96.06 84 LEU A N 1
ATOM 656 C CA . LEU A 1 84 ? -6.119 -10.336 -6.149 1.00 96.06 84 LEU A CA 1
ATOM 657 C C . LEU A 1 84 ? -6.377 -10.659 -7.624 1.00 96.06 84 LEU A C 1
ATOM 659 O O . LEU A 1 84 ? -5.892 -11.666 -8.128 1.00 96.06 84 LEU A O 1
ATOM 663 N N . ALA A 1 85 ? -7.171 -9.831 -8.302 1.00 96.00 85 ALA A N 1
ATOM 664 C CA . ALA A 1 85 ? -7.494 -9.991 -9.717 1.00 96.00 85 ALA A CA 1
ATOM 665 C C . ALA A 1 85 ? -6.479 -9.305 -10.651 1.00 96.00 85 ALA A C 1
ATOM 667 O O . ALA A 1 85 ? -6.695 -9.268 -11.864 1.00 96.00 85 ALA A O 1
ATOM 668 N N . ALA A 1 86 ? -5.403 -8.727 -10.106 1.00 94.56 86 ALA A N 1
ATOM 669 C CA . ALA A 1 86 ? -4.402 -8.022 -10.890 1.00 94.56 86 ALA A CA 1
ATOM 670 C C . ALA A 1 86 ? -3.689 -8.974 -11.871 1.00 94.56 86 ALA A C 1
ATOM 672 O O . ALA A 1 86 ? -3.441 -10.138 -11.542 1.00 94.56 86 ALA A O 1
ATOM 673 N N . PRO A 1 87 ? -3.327 -8.501 -13.078 1.00 91.19 87 PRO A N 1
ATOM 674 C CA . PRO A 1 87 ? -2.558 -9.304 -14.017 1.00 91.19 87 PRO A CA 1
ATOM 675 C C . PRO A 1 87 ? -1.183 -9.647 -13.430 1.00 91.19 87 PRO A C 1
ATOM 677 O O . PRO A 1 87 ? -0.559 -8.826 -12.754 1.00 91.19 87 PRO A O 1
ATOM 680 N N . ALA A 1 88 ? -0.702 -10.857 -13.723 1.00 88.44 88 ALA A N 1
ATOM 681 C CA . ALA A 1 88 ? 0.635 -11.288 -13.330 1.00 88.44 88 ALA A CA 1
ATOM 682 C C . ALA A 1 88 ? 1.701 -10.354 -13.920 1.00 88.44 88 ALA A C 1
ATOM 684 O O . ALA A 1 88 ? 1.579 -9.915 -15.066 1.00 88.44 88 ALA A O 1
ATOM 685 N N . ARG A 1 89 ? 2.762 -10.086 -13.154 1.00 88.56 89 ARG A N 1
ATOM 686 C CA . ARG A 1 89 ? 3.900 -9.276 -13.599 1.00 88.56 89 ARG A CA 1
ATOM 687 C C . ARG A 1 89 ? 5.078 -10.201 -13.939 1.00 88.56 89 ARG A C 1
ATOM 689 O O . ARG A 1 89 ? 5.715 -10.708 -13.012 1.00 88.56 89 ARG A O 1
ATOM 696 N N . PRO A 1 90 ? 5.387 -10.452 -15.229 1.00 86.12 90 PRO A N 1
ATOM 697 C CA . PRO A 1 90 ? 6.497 -11.329 -15.606 1.00 86.12 90 PRO A CA 1
ATOM 698 C C . PRO A 1 90 ? 7.820 -10.880 -14.972 1.00 86.12 90 PRO A C 1
ATOM 700 O O . PRO A 1 90 ? 8.154 -9.695 -14.995 1.00 86.12 90 PRO A O 1
ATOM 703 N N . GLY A 1 91 ? 8.565 -11.819 -14.388 1.00 87.25 91 GLY A N 1
ATOM 704 C CA . GLY A 1 91 ? 9.807 -11.548 -13.655 1.00 87.25 91 GLY A CA 1
ATOM 705 C C . GLY A 1 91 ? 9.614 -11.058 -12.212 1.00 87.25 91 GLY A C 1
ATOM 706 O O . GLY A 1 91 ? 10.588 -10.694 -11.549 1.00 87.25 91 GLY A O 1
ATOM 707 N N . ARG A 1 92 ? 8.373 -11.019 -11.707 1.00 87.56 92 ARG A N 1
ATOM 708 C CA . ARG A 1 92 ? 8.012 -10.618 -10.331 1.00 87.56 92 ARG A CA 1
ATOM 709 C C . ARG A 1 92 ? 7.168 -11.674 -9.610 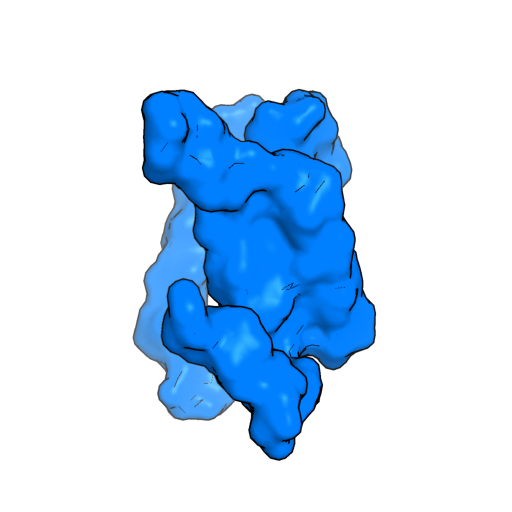1.00 87.56 92 ARG A C 1
ATOM 711 O O . ARG A 1 92 ? 6.581 -11.381 -8.573 1.00 87.56 92 ARG A O 1
ATOM 718 N N . GLU A 1 93 ? 7.149 -12.911 -10.090 1.00 89.50 93 GLU A N 1
ATOM 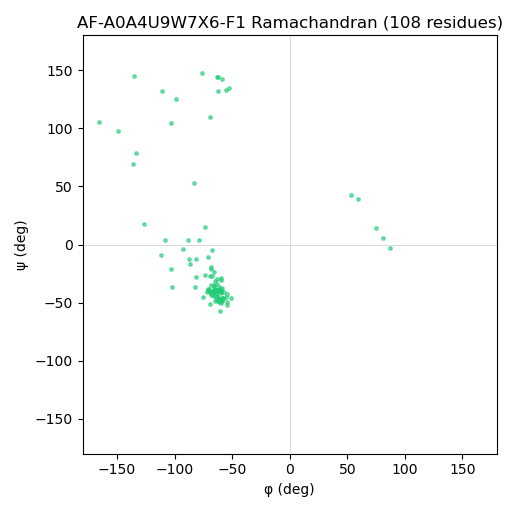719 C CA . GLU A 1 93 ? 6.255 -13.985 -9.641 1.00 89.50 93 GLU A CA 1
ATOM 720 C C . GLU A 1 93 ? 6.376 -14.268 -8.138 1.00 89.50 93 GLU A C 1
ATOM 722 O O . GLU A 1 93 ? 5.374 -14.457 -7.447 1.00 89.50 93 GLU A O 1
ATOM 727 N N . LEU A 1 94 ? 7.603 -14.262 -7.605 1.00 88.50 94 LEU A N 1
ATOM 728 C CA . LEU A 1 94 ? 7.839 -14.465 -6.173 1.00 88.50 94 LEU A CA 1
ATOM 729 C C . LEU A 1 94 ? 7.266 -13.315 -5.331 1.00 88.50 94 LEU A C 1
ATOM 731 O O . LEU A 1 94 ? 6.666 -13.558 -4.284 1.00 88.50 94 LEU A O 1
ATOM 735 N N . ALA A 1 95 ? 7.427 -12.073 -5.795 1.00 84.25 95 ALA A N 1
ATOM 736 C CA . ALA A 1 95 ? 6.889 -10.897 -5.120 1.00 84.25 95 ALA A CA 1
ATOM 737 C C . ALA A 1 95 ? 5.353 -10.873 -5.186 1.00 84.25 95 ALA A C 1
ATOM 739 O O . ALA A 1 95 ? 4.707 -10.601 -4.177 1.00 84.25 95 ALA A O 1
ATOM 740 N N . ASP A 1 96 ? 4.773 -11.217 -6.340 1.00 91.44 96 ASP A N 1
ATOM 741 C CA . ASP A 1 96 ? 3.322 -11.312 -6.530 1.00 91.44 96 ASP A CA 1
ATOM 742 C C . ASP A 1 96 ? 2.718 -12.398 -5.635 1.00 91.44 96 ASP A C 1
ATOM 744 O O . ASP A 1 96 ? 1.695 -12.170 -4.995 1.00 91.44 96 ASP A O 1
ATOM 748 N N . LYS A 1 97 ? 3.383 -13.555 -5.503 1.00 92.88 97 LYS A N 1
ATOM 749 C CA . LYS A 1 97 ? 2.955 -14.611 -4.576 1.00 92.88 97 LYS A CA 1
ATOM 750 C C . LYS A 1 97 ? 2.931 -14.122 -3.128 1.00 92.88 97 LYS A C 1
ATOM 752 O O . LYS A 1 97 ? 1.938 -14.355 -2.443 1.00 92.88 97 LYS A O 1
ATOM 757 N N . GLY A 1 98 ? 3.992 -13.450 -2.676 1.00 93.25 98 GLY A N 1
ATOM 758 C CA . GLY A 1 98 ? 4.036 -12.870 -1.330 1.00 93.25 98 GLY A CA 1
ATOM 759 C C . GLY A 1 98 ? 2.909 -11.859 -1.119 1.00 93.25 98 GLY A C 1
ATOM 760 O O . GLY A 1 98 ? 2.160 -11.947 -0.152 1.00 93.25 98 GLY A O 1
ATOM 761 N N . ARG A 1 99 ? 2.694 -10.970 -2.092 1.00 93.94 99 ARG A N 1
ATOM 762 C CA . ARG A 1 99 ? 1.631 -9.968 -2.012 1.00 93.94 99 ARG A CA 1
ATOM 763 C C . ARG A 1 99 ? 0.227 -10.581 -2.020 1.00 93.94 99 ARG A C 1
ATOM 765 O O . ARG A 1 99 ? -0.625 -10.120 -1.272 1.00 93.94 99 ARG A O 1
ATOM 772 N N . HIS A 1 100 ? -0.030 -11.630 -2.800 1.00 94.12 100 HIS A N 1
ATOM 773 C CA . HIS A 1 100 ? -1.305 -12.355 -2.746 1.00 94.12 100 HIS A CA 1
ATOM 774 C C . HIS A 1 100 ? -1.563 -12.978 -1.370 1.00 94.12 100 HIS A C 1
ATOM 776 O O . HIS A 1 100 ? -2.700 -12.965 -0.901 1.00 94.12 100 HIS A O 1
ATOM 782 N N . GLN A 1 101 ? -0.520 -13.481 -0.703 1.00 96.44 101 GLN A N 1
ATOM 783 C CA . GLN A 1 101 ? -0.637 -13.975 0.669 1.00 96.44 101 GLN A CA 1
ATOM 784 C C . GLN A 1 101 ? -0.975 -12.841 1.644 1.00 96.44 101 GLN A C 1
ATOM 786 O O . GLN A 1 101 ? -1.888 -13.010 2.451 1.00 96.44 101 GLN A O 1
ATOM 791 N N . ASP A 1 102 ? -0.315 -11.683 1.533 1.00 94.19 102 ASP A N 1
ATOM 792 C CA . ASP A 1 102 ? -0.628 -10.499 2.346 1.00 94.19 102 ASP A CA 1
ATOM 793 C C . ASP A 1 102 ? -2.087 -10.054 2.157 1.00 94.19 102 ASP A C 1
ATOM 795 O O . ASP A 1 102 ? -2.806 -9.815 3.129 1.00 94.19 102 ASP A O 1
ATOM 799 N N . ILE A 1 103 ? -2.549 -9.986 0.901 1.00 96.81 103 ILE A N 1
ATOM 800 C CA . ILE A 1 103 ? -3.924 -9.599 0.573 1.00 96.81 103 ILE A CA 1
ATOM 801 C C . ILE A 1 103 ? -4.922 -10.574 1.206 1.00 96.81 103 ILE A C 1
ATOM 803 O O . ILE A 1 103 ? -5.888 -10.133 1.830 1.00 96.81 103 ILE A O 1
ATOM 807 N N . GLN A 1 104 ? -4.693 -11.884 1.073 1.00 96.62 104 GLN A N 1
ATOM 808 C CA . GLN A 1 104 ? -5.582 -12.891 1.648 1.00 96.62 104 GLN A CA 1
ATOM 809 C C . GLN A 1 104 ? -5.629 -12.780 3.175 1.00 96.62 104 GLN A C 1
ATOM 811 O O . GLN A 1 104 ? -6.710 -12.717 3.750 1.00 96.62 104 GLN A O 1
ATOM 816 N N . GLN A 1 105 ? -4.473 -12.641 3.829 1.00 96.56 105 GLN A N 1
ATOM 817 C CA . GLN A 1 105 ? -4.413 -12.448 5.279 1.00 96.56 105 GLN A CA 1
ATOM 818 C C . GLN A 1 105 ? -5.141 -11.179 5.732 1.00 96.56 105 GLN A C 1
ATOM 820 O O . GLN A 1 105 ? -5.771 -11.175 6.790 1.00 96.56 105 GLN A O 1
ATOM 825 N N . ARG A 1 106 ? -5.049 -10.088 4.963 1.00 94.38 106 ARG A N 1
ATOM 826 C CA . ARG A 1 106 ? -5.759 -8.842 5.273 1.00 94.38 106 ARG A CA 1
ATOM 827 C C . ARG A 1 106 ? -7.268 -9.010 5.109 1.00 94.38 106 ARG A C 1
ATOM 829 O O . ARG A 1 106 ? -8.009 -8.525 5.957 1.00 94.38 106 ARG A O 1
ATOM 836 N N . LEU A 1 107 ? -7.719 -9.716 4.070 1.00 95.56 107 LEU A N 1
ATOM 837 C CA . LEU A 1 107 ? -9.133 -10.044 3.859 1.00 95.56 107 LEU A CA 1
ATOM 838 C C . LEU A 1 107 ? -9.699 -10.940 4.965 1.00 95.56 107 LEU A C 1
ATOM 840 O O . LEU A 1 107 ? -10.829 -10.717 5.388 1.00 95.56 107 LEU A O 1
ATOM 844 N N . ASP A 1 108 ? -8.922 -11.907 5.452 1.00 96.25 108 ASP A N 1
ATOM 845 C CA . ASP A 1 108 ? -9.339 -12.829 6.516 1.00 96.25 108 ASP A CA 1
ATOM 846 C C . ASP A 1 108 ? -9.498 -12.129 7.881 1.00 96.25 108 ASP A C 1
ATOM 848 O O . ASP A 1 108 ? -10.192 -12.632 8.763 1.00 96.25 108 ASP A O 1
ATOM 852 N N . LYS A 1 109 ? -8.862 -10.963 8.064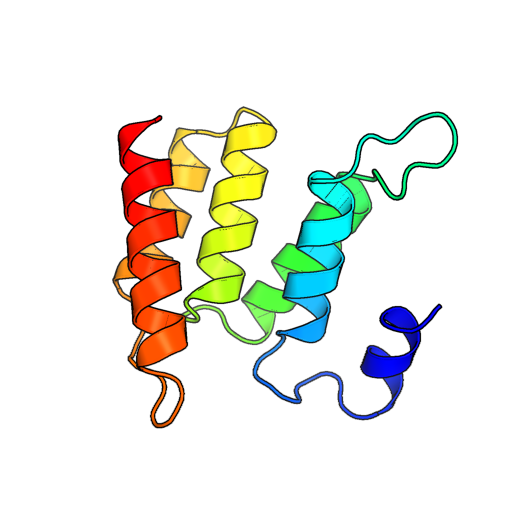 1.00 92.88 109 LYS A N 1
ATOM 853 C CA . LYS A 1 109 ? -8.903 -10.153 9.297 1.00 92.88 109 LYS A CA 1
ATOM 854 C C . LYS A 1 109 ? -9.990 -9.067 9.309 1.00 92.88 109 LYS A C 1
ATOM 856 O O . LYS A 1 109 ? -10.095 -8.347 10.304 1.00 92.88 109 LYS A O 1
ATOM 861 N N . LEU A 1 110 ? -10.733 -8.891 8.214 1.00 86.38 110 LEU A N 1
ATOM 862 C CA . LEU A 1 110 ? -11.756 -7.842 8.073 1.00 86.38 110 LEU A CA 1
ATOM 863 C C . LEU A 1 110 ? -12.982 -8.059 8.961 1.00 86.38 110 LEU A C 1
ATOM 865 O O . LEU A 1 110 ? -13.411 -7.043 9.577 1.00 86.38 110 LEU A O 1
#

Mean predicted aligned error: 6.93 Å

Nearest PDB structures (foldseek):
  7t1s-assembly2_B  TM=8.286E-01  e=8.227E-04  Methylococcus capsulatus str. Texas = ATCC 19069
  7azv-assembly1_B  TM=7.572E-01  e=1.073E-01  Shigella flexneri
  7axy-assembly1_B  TM=7.431E-01  e=1.398E-01  Shigella flexneri
  3gz2-assembly1_B  TM=6.470E-01  e=8.681E-02  Shigella flexneri
  8rw5-assembly1_B  TM=6.360E-01  e=1.474E-01  Myxococcus xanthus